Protein AF-A0A8T6N4J7-F1 (afdb_monomer_lite)

pLDDT: mean 86.01, std 10.16, range [45.69, 96.75]

Structure (mmCIF, N/CA/C/O backbone):
data_AF-A0A8T6N4J7-F1
#
_entry.id   AF-A0A8T6N4J7-F1
#
loop_
_atom_site.group_PDB
_atom_site.id
_atom_site.type_symbol
_atom_site.label_atom_id
_atom_site.label_alt_id
_atom_site.label_comp_id
_atom_site.label_asym_id
_atom_site.label_entity_id
_atom_site.label_seq_id
_atom_site.pdbx_PDB_ins_code
_atom_site.Cartn_x
_atom_site.Cartn_y
_atom_site.Cartn_z
_atom_site.occupancy
_atom_site.B_iso_or_equiv
_atom_site.auth_seq_id
_atom_site.auth_comp_id
_atom_site.auth_asym_id
_atom_site.auth_atom_id
_atom_site.pdbx_PDB_model_num
ATOM 1 N N . MET A 1 1 ? -18.064 6.505 -23.866 1.00 45.69 1 MET A N 1
ATOM 2 C CA . MET A 1 1 ? -17.684 5.277 -23.140 1.00 45.69 1 MET A CA 1
ATOM 3 C C . MET A 1 1 ? -17.480 5.679 -21.692 1.00 45.69 1 MET A C 1
ATOM 5 O O . MET A 1 1 ? -16.571 6.451 -21.428 1.00 45.69 1 MET A O 1
ATOM 9 N N . HIS A 1 2 ? -18.393 5.288 -20.805 1.00 68.31 2 HIS A N 1
ATOM 10 C CA . HIS A 1 2 ? -18.291 5.564 -19.372 1.00 68.31 2 HIS A CA 1
ATOM 11 C C . HIS A 1 2 ? -17.477 4.431 -18.746 1.00 68.31 2 HIS A C 1
ATOM 13 O O . HIS A 1 2 ? -17.838 3.267 -18.918 1.00 68.31 2 HIS A O 1
ATOM 19 N N . ILE A 1 3 ? -16.363 4.750 -18.093 1.00 66.38 3 ILE A N 1
ATOM 20 C CA . ILE A 1 3 ? -15.617 3.764 -17.307 1.00 66.38 3 ILE A CA 1
ATOM 21 C C . ILE A 1 3 ? -16.366 3.648 -15.975 1.00 66.38 3 ILE A C 1
ATOM 23 O O . ILE A 1 3 ? -16.578 4.681 -15.345 1.00 66.38 3 ILE A O 1
ATOM 27 N N . PRO A 1 4 ? -16.855 2.459 -15.579 1.00 70.12 4 PRO A N 1
ATOM 28 C CA . PRO A 1 4 ? -17.502 2.301 -14.282 1.00 70.12 4 PRO A CA 1
ATOM 29 C C . PRO A 1 4 ? -16.503 2.615 -13.166 1.00 70.12 4 PRO A C 1
ATOM 31 O O . PRO A 1 4 ? -15.311 2.325 -13.310 1.00 70.12 4 PRO A O 1
ATOM 34 N N . ASP A 1 5 ? -16.988 3.197 -12.069 1.00 74.31 5 ASP A N 1
ATOM 35 C CA . ASP A 1 5 ? -16.144 3.461 -10.907 1.00 74.31 5 ASP A CA 1
ATOM 36 C C . ASP A 1 5 ? -15.463 2.166 -10.446 1.00 74.31 5 ASP A C 1
ATOM 38 O O . ASP A 1 5 ? -16.080 1.092 -10.475 1.00 74.31 5 ASP A O 1
ATOM 42 N N . PRO A 1 6 ? -14.194 2.234 -10.014 1.00 70.06 6 PRO A N 1
ATOM 43 C CA . PRO A 1 6 ? -13.541 1.077 -9.430 1.00 70.06 6 PRO A CA 1
ATOM 44 C C . PRO A 1 6 ? -14.343 0.614 -8.209 1.00 70.06 6 PRO A C 1
ATOM 46 O O . PRO A 1 6 ? -14.839 1.440 -7.444 1.00 70.06 6 PRO A O 1
ATOM 49 N N . GLU A 1 7 ? -14.442 -0.704 -8.010 1.00 71.50 7 GLU A N 1
ATOM 50 C CA . GLU A 1 7 ? -15.284 -1.324 -6.972 1.00 71.50 7 GLU A CA 1
ATOM 51 C C . GLU A 1 7 ? -15.242 -0.626 -5.597 1.00 71.50 7 GLU A C 1
ATOM 53 O O . GLU A 1 7 ? -16.311 -0.395 -5.042 1.00 71.50 7 GLU A O 1
ATOM 58 N N . PRO A 1 8 ? -14.084 -0.203 -5.045 1.00 68.88 8 PRO A N 1
ATOM 59 C CA . PRO A 1 8 ? -14.059 0.515 -3.769 1.00 68.88 8 PRO A CA 1
ATOM 60 C C . PRO A 1 8 ? -14.836 1.837 -3.789 1.00 68.88 8 PRO A C 1
ATOM 62 O O . PRO A 1 8 ? -15.580 2.113 -2.857 1.00 68.88 8 PRO A O 1
ATOM 65 N N . ILE A 1 9 ? -14.703 2.634 -4.854 1.00 71.19 9 ILE A N 1
ATOM 66 C CA . ILE A 1 9 ? -15.435 3.901 -5.009 1.00 71.19 9 ILE A CA 1
ATOM 67 C C . ILE A 1 9 ? -16.911 3.620 -5.271 1.00 71.19 9 ILE A C 1
ATOM 69 O O . ILE A 1 9 ? -17.769 4.254 -4.665 1.00 71.19 9 ILE A O 1
ATOM 73 N N . ARG A 1 10 ? -17.212 2.609 -6.094 1.00 73.81 10 ARG A N 1
ATOM 74 C CA . ARG A 1 10 ? -18.591 2.173 -6.327 1.00 73.81 10 ARG A CA 1
ATOM 75 C C . ARG A 1 10 ? -19.285 1.794 -5.016 1.00 73.81 10 ARG A C 1
ATOM 77 O O . ARG A 1 10 ? -20.432 2.163 -4.829 1.00 73.81 10 ARG A O 1
ATOM 84 N N . LEU A 1 11 ? -18.592 1.093 -4.113 1.00 68.06 11 LEU A N 1
ATOM 85 C CA . LEU A 1 11 ? -19.105 0.691 -2.797 1.00 68.06 11 LEU A CA 1
ATOM 86 C C . LEU A 1 11 ? -19.317 1.868 -1.838 1.00 68.06 11 LEU A C 1
ATOM 88 O O . LEU A 1 11 ? -20.212 1.792 -1.002 1.00 68.06 11 LEU A O 1
ATOM 92 N N . LEU A 1 12 ? -18.492 2.914 -1.933 1.00 69.88 12 LEU A N 1
ATOM 93 C CA . LEU A 1 12 ? -18.653 4.148 -1.156 1.00 69.88 12 LEU A CA 1
ATOM 94 C C . LEU A 1 12 ? -19.833 4.986 -1.656 1.00 69.88 12 LEU A C 1
ATOM 96 O O . LEU A 1 12 ? -20.532 5.595 -0.855 1.00 69.88 12 LEU A O 1
ATOM 100 N N . ASN A 1 13 ? -20.047 4.989 -2.971 1.00 69.00 13 ASN A N 1
ATOM 101 C CA . ASN A 1 13 ? -21.097 5.754 -3.642 1.00 69.00 13 ASN A CA 1
ATOM 102 C C . ASN A 1 13 ? -22.442 5.005 -3.715 1.00 69.00 13 ASN A C 1
ATOM 104 O O . ASN A 1 13 ? -23.406 5.539 -4.259 1.00 69.00 13 ASN A O 1
ATOM 108 N N . ASP A 1 14 ? -22.509 3.762 -3.228 1.00 66.75 14 ASP A N 1
ATOM 109 C CA . ASP A 1 14 ? -23.701 2.915 -3.305 1.00 66.75 14 ASP A CA 1
ATOM 110 C C . ASP A 1 14 ? -24.766 3.403 -2.303 1.00 66.75 14 ASP A C 1
ATOM 112 O O . ASP A 1 14 ? -24.686 3.113 -1.108 1.00 66.75 14 ASP A O 1
ATOM 116 N N . GLU A 1 15 ? -25.761 4.163 -2.778 1.00 54.53 15 GLU A N 1
ATOM 117 C CA . GLU A 1 15 ? -26.811 4.768 -1.937 1.00 54.53 15 GLU A CA 1
ATOM 118 C C . GLU A 1 15 ? -27.660 3.735 -1.169 1.00 54.53 15 GLU A C 1
ATOM 120 O O . GLU A 1 15 ? -28.195 4.039 -0.098 1.00 54.53 15 GLU A O 1
ATOM 125 N N . ASP A 1 16 ? -27.741 2.493 -1.665 1.00 55.94 16 ASP A N 1
ATOM 126 C CA . ASP A 1 16 ? -28.459 1.391 -1.010 1.00 55.94 16 ASP A CA 1
ATOM 127 C C . ASP A 1 16 ? -27.746 0.898 0.264 1.00 55.94 16 ASP A C 1
ATOM 129 O O . ASP A 1 16 ? -28.367 0.308 1.156 1.00 55.94 16 ASP A O 1
ATOM 133 N N . LYS A 1 17 ? -26.446 1.188 0.408 1.00 56.81 17 LYS A N 1
ATOM 134 C CA . LYS A 1 17 ? -25.684 0.962 1.638 1.00 56.81 17 LYS A CA 1
ATOM 135 C C . LYS A 1 17 ? -25.699 2.236 2.467 1.00 56.81 17 LYS A C 1
ATOM 137 O O . LYS A 1 17 ? -24.729 2.982 2.495 1.00 56.81 17 LYS A O 1
ATOM 142 N N . ARG A 1 18 ? -26.803 2.473 3.184 1.00 53.88 18 ARG A N 1
ATOM 143 C CA . ARG A 1 18 ? -26.874 3.500 4.239 1.00 53.88 18 ARG A CA 1
ATOM 144 C C . ARG A 1 18 ? -25.625 3.429 5.132 1.00 53.88 18 ARG A C 1
ATOM 146 O O . ARG A 1 18 ? -25.529 2.544 5.973 1.00 53.88 18 ARG A O 1
ATOM 153 N N . ASN A 1 19 ? -24.718 4.385 4.950 1.00 58.81 19 ASN A N 1
ATOM 154 C CA . ASN A 1 19 ? -23.595 4.715 5.825 1.00 58.81 19 ASN A CA 1
ATOM 155 C C . ASN A 1 19 ? -22.698 3.516 6.224 1.00 58.81 19 ASN A C 1
ATOM 157 O O . ASN A 1 19 ? -22.756 3.060 7.370 1.00 58.81 19 ASN A O 1
ATOM 161 N N . PRO A 1 20 ? -21.868 2.966 5.310 1.00 70.69 20 PRO A N 1
ATOM 162 C CA . PRO A 1 20 ? -20.878 1.972 5.706 1.00 70.69 20 PRO A CA 1
ATOM 163 C C . PRO A 1 20 ? -19.945 2.566 6.767 1.00 70.69 20 PRO A C 1
ATOM 165 O O . PRO A 1 20 ? -19.497 3.703 6.648 1.00 70.69 20 PRO A O 1
ATOM 168 N N . ARG A 1 21 ? -19.631 1.780 7.798 1.00 82.00 21 ARG A N 1
ATOM 169 C CA . ARG A 1 21 ? -18.661 2.165 8.828 1.00 82.00 21 ARG A CA 1
ATOM 170 C C . ARG A 1 21 ? -17.274 2.210 8.197 1.00 82.00 21 ARG A C 1
ATOM 172 O O . ARG A 1 21 ? -16.718 1.165 7.848 1.00 82.00 21 ARG A O 1
ATOM 179 N N . LEU A 1 22 ? -16.731 3.405 8.004 1.00 87.19 22 LEU A N 1
ATOM 180 C CA . LEU A 1 22 ? -15.453 3.601 7.324 1.00 87.19 22 LEU A CA 1
ATOM 181 C C . LEU A 1 22 ? -14.331 3.740 8.337 1.00 87.19 22 LEU A C 1
ATOM 183 O O . LEU A 1 22 ? -14.456 4.468 9.307 1.00 87.19 22 LEU A O 1
ATOM 187 N N . PHE A 1 23 ? -13.213 3.062 8.105 1.00 89.75 23 PHE A N 1
ATOM 188 C CA . PHE A 1 23 ? -12.049 3.117 8.985 1.00 89.75 23 PHE A CA 1
ATOM 189 C C . PHE A 1 23 ? -10.834 3.571 8.179 1.00 89.75 23 PHE A C 1
ATOM 191 O O . PHE A 1 23 ? -10.396 2.874 7.260 1.00 89.75 23 PHE A O 1
ATOM 198 N N . ALA A 1 24 ? -10.285 4.737 8.521 1.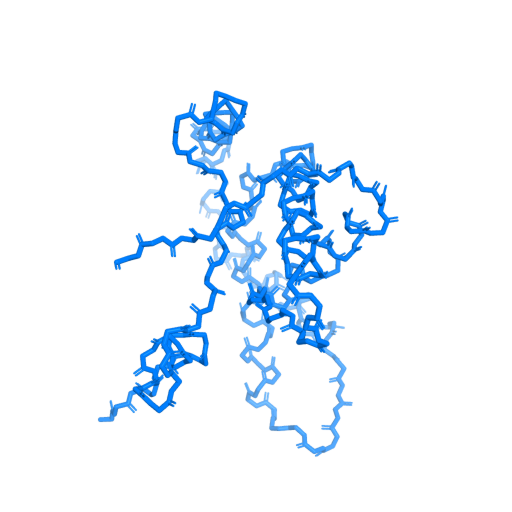00 89.88 24 ALA A N 1
ATOM 199 C CA . ALA A 1 24 ? -9.083 5.261 7.884 1.00 89.88 24 ALA A CA 1
ATOM 200 C C . ALA A 1 24 ? -7.841 4.542 8.434 1.00 89.88 24 ALA A C 1
ATOM 202 O O . ALA A 1 24 ? -7.369 4.813 9.545 1.00 89.88 24 ALA A O 1
ATOM 203 N N . LEU A 1 25 ? -7.320 3.593 7.650 1.00 91.88 25 LEU A N 1
ATOM 204 C CA . LEU A 1 25 ? -6.108 2.862 8.024 1.00 91.88 25 LEU A CA 1
ATOM 205 C C . LEU A 1 25 ? -4.874 3.757 8.023 1.00 91.88 25 LEU A C 1
ATOM 207 O O . LEU A 1 25 ? -3.985 3.520 8.829 1.00 91.88 25 LEU A O 1
ATOM 211 N N . GLU A 1 26 ? -4.807 4.765 7.159 1.00 91.50 26 GLU A N 1
ATOM 212 C CA . GLU A 1 26 ? -3.750 5.772 7.233 1.00 91.50 26 GLU A CA 1
ATOM 213 C C . GLU A 1 26 ? -4.001 6.682 8.448 1.00 91.50 26 GLU A C 1
ATOM 215 O O . GLU A 1 26 ? -5.126 7.165 8.619 1.00 91.50 26 GLU A O 1
ATOM 220 N N . PRO A 1 27 ? -3.002 6.880 9.326 1.00 92.00 27 PRO A N 1
ATOM 221 C CA . PRO A 1 27 ? -3.093 7.847 10.414 1.00 92.00 27 PRO A CA 1
ATOM 222 C C . PRO A 1 27 ? -3.386 9.270 9.920 1.00 92.00 27 PRO A C 1
ATOM 224 O O . PRO A 1 27 ? -3.100 9.624 8.774 1.00 92.00 27 PRO A O 1
ATOM 227 N N . SER A 1 28 ? -3.921 10.104 10.818 1.00 87.75 28 SER A N 1
ATOM 228 C CA . SER A 1 28 ? -4.071 11.544 10.570 1.00 87.75 28 SER A CA 1
ATOM 229 C C . SER A 1 28 ? -2.712 12.188 10.273 1.00 87.75 28 SER A C 1
ATOM 231 O O . SER A 1 28 ? -1.674 11.719 10.735 1.00 87.75 28 SER A O 1
ATOM 233 N N . SER A 1 29 ? -2.720 13.317 9.562 1.00 83.12 29 SER A N 1
ATOM 234 C CA . SER A 1 29 ? -1.522 14.151 9.394 1.00 83.12 29 SER A CA 1
ATOM 235 C C . SER A 1 29 ? -0.979 14.712 10.716 1.00 83.12 29 SER A C 1
ATOM 237 O O . SER A 1 29 ? 0.180 15.109 10.762 1.00 83.12 29 SER A O 1
ATOM 239 N N . ASP A 1 30 ? -1.789 14.714 11.779 1.00 90.00 30 ASP A N 1
ATOM 240 C CA . ASP A 1 30 ? -1.373 15.121 13.127 1.00 90.00 30 ASP A CA 1
ATOM 241 C C . ASP A 1 30 ? -0.621 14.013 13.896 1.00 90.00 30 ASP A C 1
ATOM 243 O O . ASP A 1 30 ? -0.052 14.279 14.957 1.00 90.00 30 ASP A O 1
ATOM 247 N N . ASP A 1 31 ? -0.606 12.770 13.394 1.00 94.31 31 ASP A N 1
ATOM 248 C CA . ASP A 1 31 ? 0.212 11.692 13.962 1.00 94.31 31 ASP A CA 1
ATOM 249 C C . ASP A 1 31 ? 1.687 11.958 13.623 1.00 94.31 31 ASP A C 1
ATOM 251 O O . ASP A 1 31 ? 2.102 11.887 12.464 1.00 94.31 31 ASP A O 1
ATOM 255 N N . LEU A 1 32 ? 2.477 12.300 14.646 1.00 95.38 32 LEU A N 1
ATOM 256 C CA . LEU A 1 32 ? 3.878 12.696 14.487 1.00 95.38 32 LEU A CA 1
ATOM 257 C C . LEU A 1 32 ? 4.760 11.566 13.945 1.00 95.38 32 LEU A C 1
ATOM 259 O O . LEU A 1 32 ? 5.658 11.839 13.150 1.00 95.38 32 LEU A O 1
ATOM 263 N N . ASP A 1 33 ? 4.501 10.318 14.340 1.00 95.12 33 ASP A N 1
ATOM 264 C CA . ASP A 1 33 ? 5.289 9.164 13.897 1.00 95.12 33 ASP A CA 1
ATOM 265 C C . ASP A 1 33 ? 4.999 8.864 12.421 1.00 95.12 33 ASP A C 1
ATOM 267 O O . ASP A 1 33 ? 5.902 8.596 11.625 1.00 95.12 33 ASP A O 1
ATOM 271 N N . TRP A 1 34 ? 3.729 8.972 12.023 1.00 95.38 34 TRP A N 1
ATOM 272 C CA . TRP A 1 34 ? 3.324 8.858 10.628 1.00 95.38 34 TRP A CA 1
ATOM 273 C C . TRP A 1 34 ? 3.872 10.004 9.778 1.00 95.38 34 TRP A C 1
ATOM 275 O O . TRP A 1 34 ? 4.411 9.766 8.695 1.00 95.38 34 TRP A O 1
ATOM 285 N N . ALA A 1 35 ? 3.786 11.242 10.265 1.00 95.62 35 ALA A N 1
ATOM 286 C CA . ALA A 1 35 ? 4.340 12.403 9.583 1.00 95.62 35 ALA A CA 1
ATOM 287 C C . ALA A 1 35 ? 5.858 12.263 9.381 1.00 95.62 35 ALA A C 1
ATOM 289 O O . ALA A 1 35 ? 6.354 12.515 8.281 1.00 95.62 35 ALA A O 1
ATOM 290 N N . ASP A 1 36 ? 6.590 11.794 10.396 1.00 96.44 36 ASP A N 1
ATOM 291 C CA . ASP A 1 36 ? 8.022 11.507 10.295 1.00 96.44 36 ASP A CA 1
ATOM 292 C C . ASP A 1 36 ? 8.326 10.428 9.242 1.00 96.44 36 ASP A C 1
ATOM 294 O O . ASP A 1 36 ? 9.192 10.630 8.382 1.00 96.44 36 ASP A O 1
ATOM 298 N N . LEU A 1 37 ? 7.576 9.320 9.231 1.00 96.38 37 LEU A N 1
ATOM 299 C CA . LEU A 1 37 ? 7.698 8.285 8.199 1.00 96.38 37 LEU A CA 1
ATOM 300 C C . LEU A 1 37 ? 7.513 8.872 6.790 1.00 96.38 37 LEU A C 1
ATOM 302 O O . LEU A 1 37 ? 8.306 8.588 5.883 1.00 96.38 37 LEU A O 1
ATOM 306 N N . MET A 1 38 ? 6.501 9.723 6.604 1.00 94.88 38 MET A N 1
ATOM 307 C CA . MET A 1 38 ? 6.226 10.374 5.322 1.00 94.88 38 MET A CA 1
ATOM 308 C C . MET A 1 38 ? 7.328 11.366 4.924 1.00 94.88 38 MET A C 1
ATOM 310 O O . MET A 1 38 ? 7.704 11.426 3.752 1.00 94.88 38 MET A O 1
ATOM 314 N N . ILE A 1 39 ? 7.916 12.095 5.878 1.00 95.12 39 ILE A N 1
ATOM 315 C CA . ILE A 1 39 ? 9.062 12.988 5.638 1.00 95.12 39 ILE A CA 1
ATOM 316 C C . ILE A 1 39 ? 10.309 12.191 5.239 1.00 95.12 39 ILE A C 1
ATOM 318 O O . ILE A 1 39 ? 11.004 12.560 4.283 1.00 95.12 39 ILE A O 1
ATOM 322 N N . ARG A 1 40 ? 10.597 11.077 5.923 1.00 95.88 40 ARG A N 1
ATOM 323 C CA . ARG A 1 40 ? 11.705 10.178 5.562 1.00 95.88 40 ARG A CA 1
ATOM 324 C C . ARG A 1 40 ? 11.514 9.600 4.164 1.00 95.88 40 ARG A C 1
ATOM 326 O O . ARG A 1 40 ? 12.457 9.604 3.369 1.00 95.88 40 ARG A O 1
ATOM 333 N N . HIS A 1 41 ? 10.297 9.176 3.823 1.00 94.81 41 HIS A N 1
ATOM 334 C CA . HIS A 1 41 ? 9.968 8.733 2.467 1.00 94.81 41 HIS A CA 1
ATOM 335 C C . HIS A 1 41 ? 10.148 9.847 1.429 1.00 94.81 41 HIS A C 1
ATOM 337 O O . HIS A 1 41 ? 10.793 9.619 0.406 1.00 94.81 41 HIS A O 1
ATOM 343 N N . ALA A 1 42 ? 9.674 11.065 1.700 1.00 93.31 42 ALA A N 1
ATOM 344 C CA . ALA A 1 42 ? 9.841 12.209 0.803 1.00 93.31 42 ALA A CA 1
ATOM 345 C C . ALA A 1 42 ? 11.322 12.574 0.588 1.00 93.31 42 ALA A C 1
ATOM 347 O O . ALA A 1 42 ? 11.751 12.863 -0.536 1.00 93.31 42 ALA A O 1
ATOM 348 N N . THR A 1 43 ? 12.132 12.501 1.645 1.00 93.44 43 THR A N 1
ATOM 349 C CA . THR A 1 43 ? 13.587 12.712 1.584 1.00 93.44 43 THR A CA 1
ATOM 350 C C . THR A 1 43 ? 14.253 11.646 0.719 1.00 93.44 43 THR A C 1
ATOM 352 O O . THR A 1 43 ? 15.051 11.958 -0.165 1.00 93.44 43 THR A O 1
ATOM 355 N N . GLN A 1 44 ? 13.871 10.381 0.903 1.00 92.31 44 GLN A N 1
ATOM 356 C CA . GLN A 1 44 ? 14.344 9.294 0.057 1.00 92.31 44 GLN A CA 1
ATOM 357 C C . GLN A 1 44 ? 13.934 9.520 -1.405 1.00 92.31 44 GLN A C 1
ATOM 359 O O . GLN A 1 44 ? 14.777 9.453 -2.300 1.00 92.31 44 GLN A O 1
ATOM 364 N N . ALA A 1 45 ? 12.666 9.837 -1.673 1.00 89.12 45 ALA A N 1
ATOM 365 C CA . ALA A 1 45 ? 12.135 10.056 -3.017 1.00 89.12 45 ALA A CA 1
ATOM 366 C C . ALA A 1 45 ? 12.834 11.206 -3.763 1.00 89.12 45 ALA A C 1
ATOM 368 O O . ALA A 1 45 ? 13.075 11.088 -4.965 1.00 89.12 45 ALA A O 1
ATOM 369 N N . SER A 1 46 ? 13.215 12.266 -3.046 1.00 89.12 46 SER A N 1
ATOM 370 C CA . SER A 1 46 ? 13.911 13.448 -3.578 1.00 89.12 46 SER A CA 1
ATOM 371 C C . SER A 1 46 ? 15.442 13.324 -3.623 1.00 89.12 46 SER A C 1
ATOM 373 O O . SER A 1 46 ? 16.135 14.264 -4.013 1.00 89.12 46 SER A O 1
ATOM 375 N N . SER A 1 47 ? 16.001 12.161 -3.285 1.00 88.12 47 SER A N 1
ATOM 376 C CA . SER A 1 47 ? 17.438 11.918 -3.420 1.00 88.12 47 SER A CA 1
ATOM 377 C C . SER A 1 47 ? 17.905 12.046 -4.878 1.00 88.12 47 SER A C 1
ATOM 379 O O . SER A 1 47 ? 17.258 11.564 -5.813 1.00 88.12 47 SER A O 1
ATOM 381 N N . THR A 1 48 ? 19.086 12.630 -5.089 1.00 74.31 48 THR A N 1
ATOM 382 C CA . THR A 1 48 ? 19.711 12.800 -6.416 1.00 74.31 48 THR A CA 1
ATOM 383 C C . THR A 1 48 ? 19.874 11.475 -7.169 1.00 74.31 48 THR A C 1
ATOM 385 O O . THR A 1 48 ? 19.689 11.425 -8.387 1.00 74.31 48 THR A O 1
ATOM 388 N N . SER A 1 49 ? 20.121 10.376 -6.453 1.00 76.69 49 SER A N 1
ATOM 389 C CA . SER A 1 49 ? 20.176 9.022 -7.018 1.00 76.69 49 SER A CA 1
ATOM 390 C C . SER A 1 49 ? 18.845 8.593 -7.647 1.00 76.69 49 SER A C 1
ATOM 392 O O . SER A 1 49 ? 18.831 7.983 -8.719 1.00 76.69 49 SER A O 1
ATOM 394 N N . ASN A 1 50 ? 17.714 8.956 -7.032 1.00 81.25 50 ASN A N 1
ATOM 395 C CA . ASN A 1 50 ? 16.382 8.649 -7.555 1.00 81.25 50 ASN A CA 1
ATOM 396 C C . ASN A 1 50 ? 16.040 9.476 -8.797 1.00 81.25 50 ASN A C 1
ATOM 398 O O . ASN A 1 50 ? 15.378 8.967 -9.710 1.00 81.25 50 ASN A O 1
ATOM 402 N N . PHE A 1 51 ? 16.540 10.709 -8.880 1.00 79.75 51 PHE A N 1
ATOM 403 C CA . PHE A 1 51 ? 16.435 11.521 -10.091 1.00 79.75 51 PHE A CA 1
ATOM 404 C C . PHE A 1 51 ? 17.246 10.930 -11.246 1.00 79.75 51 PHE A C 1
ATOM 406 O O . PHE A 1 51 ? 16.702 10.726 -12.330 1.00 79.75 51 PHE A O 1
ATOM 413 N N . LEU A 1 52 ? 18.513 10.564 -11.022 1.00 78.56 52 LEU A N 1
ATOM 414 C CA . LEU A 1 52 ? 19.345 9.932 -12.057 1.00 78.56 52 LEU A CA 1
ATOM 415 C C . LEU A 1 52 ? 18.749 8.606 -12.552 1.00 78.56 52 LEU A C 1
ATOM 417 O O . LEU A 1 52 ? 18.807 8.292 -13.743 1.00 78.56 52 LEU A O 1
ATOM 421 N N . ALA A 1 53 ? 18.092 7.855 -11.666 1.00 78.81 53 ALA A N 1
ATOM 422 C CA . ALA A 1 53 ? 17.402 6.623 -12.027 1.00 78.81 53 ALA A CA 1
ATOM 423 C C . ALA A 1 53 ? 16.238 6.825 -13.026 1.00 78.81 53 ALA A C 1
ATOM 425 O O . ALA A 1 53 ? 15.777 5.842 -13.619 1.00 78.81 53 ALA A O 1
ATOM 426 N N . LEU A 1 54 ? 15.761 8.057 -13.258 1.00 82.25 54 LEU A N 1
ATOM 427 C CA . LEU A 1 54 ? 14.714 8.358 -14.248 1.00 82.25 54 LEU A CA 1
ATOM 428 C C . LEU A 1 54 ? 15.185 8.208 -15.704 1.00 82.25 54 LEU A C 1
ATOM 430 O O . LEU A 1 54 ? 14.379 7.895 -16.577 1.00 82.25 54 LEU A O 1
ATOM 434 N N . ILE A 1 55 ? 16.485 8.344 -15.980 1.00 85.69 55 ILE A N 1
ATOM 435 C CA . ILE A 1 55 ? 17.035 8.253 -17.347 1.00 85.69 55 ILE A CA 1
ATOM 436 C C . ILE A 1 55 ? 16.794 6.856 -17.958 1.00 85.69 55 ILE A C 1
ATOM 438 O O . ILE A 1 55 ? 16.627 6.701 -19.165 1.00 85.69 55 ILE A O 1
ATOM 442 N N . GLY A 1 56 ? 16.724 5.816 -17.119 1.00 84.50 56 GLY A N 1
ATOM 443 C CA . GLY A 1 56 ? 16.536 4.423 -17.537 1.00 84.50 56 GLY A CA 1
ATOM 444 C C . GLY A 1 56 ? 15.097 3.899 -17.483 1.00 84.50 56 GLY A C 1
ATOM 445 O O . GLY A 1 56 ? 14.903 2.690 -17.653 1.00 84.50 56 GLY A O 1
ATOM 446 N N . THR A 1 57 ? 14.097 4.749 -17.223 1.00 86.88 57 THR A N 1
ATOM 447 C CA . THR A 1 57 ? 12.730 4.304 -16.891 1.00 86.88 57 THR A CA 1
ATOM 448 C C . THR A 1 57 ? 12.113 3.414 -17.966 1.00 86.88 57 THR A C 1
ATOM 450 O O . THR A 1 57 ? 11.586 2.357 -17.640 1.00 86.88 57 THR A O 1
ATOM 453 N N . SER A 1 58 ? 12.260 3.731 -19.255 1.00 87.62 58 SER A N 1
ATOM 454 C CA . SER A 1 58 ? 11.673 2.915 -20.333 1.00 87.62 58 SER A CA 1
ATOM 455 C C . SER A 1 58 ? 12.244 1.493 -20.388 1.00 87.62 58 SER A C 1
ATOM 457 O O . SER A 1 58 ? 11.517 0.528 -20.631 1.00 87.62 58 SER A O 1
ATOM 459 N N . ARG A 1 59 ? 13.556 1.336 -20.156 1.00 90.25 59 ARG A N 1
ATOM 460 C CA . ARG A 1 59 ? 14.218 0.020 -20.141 1.00 90.25 59 ARG A CA 1
ATOM 461 C C . ARG A 1 59 ? 13.826 -0.769 -18.895 1.00 90.25 59 ARG A C 1
ATOM 463 O O . ARG A 1 59 ? 13.550 -1.964 -18.993 1.00 90.25 59 ARG A O 1
ATOM 470 N N . ARG A 1 60 ? 13.776 -0.098 -17.742 1.00 90.62 60 ARG A N 1
ATOM 471 C CA . ARG A 1 60 ? 13.347 -0.690 -16.471 1.00 90.62 60 ARG A CA 1
ATOM 472 C C . ARG A 1 60 ? 11.889 -1.136 -16.529 1.00 90.62 60 ARG A C 1
ATOM 474 O O . ARG A 1 60 ? 11.618 -2.277 -16.184 1.00 90.62 60 ARG A O 1
ATOM 481 N N . TRP A 1 61 ? 10.998 -0.310 -17.068 1.00 91.00 61 TRP A N 1
ATOM 482 C CA . TRP A 1 61 ? 9.591 -0.646 -17.282 1.00 91.00 61 TRP A CA 1
ATOM 483 C C . TRP A 1 61 ? 9.422 -1.940 -18.081 1.00 91.00 61 TRP A C 1
ATOM 485 O O . TRP A 1 61 ? 8.713 -2.849 -17.653 1.00 91.00 61 TRP A O 1
ATOM 495 N N . LYS A 1 62 ? 10.130 -2.072 -19.214 1.00 91.31 62 LYS A N 1
ATOM 496 C CA . LYS A 1 62 ? 10.118 -3.308 -20.017 1.00 91.31 62 LYS A CA 1
ATOM 497 C C . LYS A 1 62 ? 10.556 -4.523 -19.195 1.00 91.31 62 LYS A C 1
ATOM 499 O O . LYS A 1 62 ? 9.920 -5.570 -19.281 1.00 91.31 62 LYS A O 1
ATOM 504 N N . LYS A 1 63 ? 11.609 -4.377 -18.382 1.00 93.00 63 LYS A N 1
ATOM 505 C CA . LYS A 1 63 ? 12.109 -5.442 -17.498 1.00 93.00 63 LYS A CA 1
ATOM 506 C C . LYS A 1 63 ? 11.087 -5.815 -16.420 1.00 93.00 63 LYS A C 1
ATOM 508 O O . LYS A 1 63 ? 10.804 -6.998 -16.255 1.00 93.00 63 LYS A O 1
ATOM 513 N N . LEU A 1 64 ? 10.516 -4.827 -15.729 1.00 92.31 64 LEU A N 1
ATOM 514 C CA . LEU A 1 64 ? 9.498 -5.032 -14.697 1.00 92.31 64 LEU A CA 1
ATOM 515 C C . LEU A 1 64 ? 8.274 -5.735 -15.280 1.00 92.31 64 LEU A C 1
ATOM 517 O O . LEU A 1 64 ? 7.873 -6.779 -14.778 1.00 92.31 64 LEU A O 1
ATOM 521 N N . ARG A 1 65 ? 7.746 -5.248 -16.405 1.00 91.00 65 ARG A N 1
ATOM 522 C CA . ARG A 1 65 ? 6.598 -5.869 -17.072 1.00 91.00 65 ARG A CA 1
ATOM 523 C C . ARG A 1 65 ? 6.875 -7.314 -17.481 1.00 91.00 65 ARG A C 1
ATOM 525 O O . ARG A 1 65 ? 6.042 -8.172 -17.210 1.00 91.00 65 ARG A O 1
ATOM 532 N N . ALA A 1 66 ? 8.041 -7.603 -18.063 1.00 92.31 66 ALA A N 1
ATOM 533 C CA . ALA A 1 66 ? 8.430 -8.975 -18.393 1.00 92.31 66 ALA A CA 1
ATOM 534 C C . ALA A 1 66 ? 8.484 -9.877 -17.143 1.00 92.31 66 ALA A C 1
ATOM 536 O O . ALA A 1 66 ? 7.932 -10.974 -17.163 1.00 92.31 66 ALA A O 1
ATOM 537 N N . SER A 1 67 ? 9.061 -9.393 -16.035 1.00 92.31 67 SER A N 1
ATOM 538 C CA . SER A 1 67 ? 9.080 -10.133 -14.760 1.00 92.31 67 SER A CA 1
ATOM 539 C C . SER A 1 67 ? 7.707 -10.287 -14.098 1.00 92.31 67 SER A C 1
ATOM 541 O O . SER A 1 67 ? 7.492 -11.204 -13.312 1.00 92.31 67 SER A O 1
ATOM 543 N N . SER A 1 68 ? 6.758 -9.393 -14.372 1.00 90.06 68 SER A N 1
ATOM 544 C CA . SER A 1 68 ? 5.385 -9.525 -13.881 1.00 90.06 68 SER A CA 1
ATOM 545 C C . SER A 1 68 ? 4.605 -10.555 -14.690 1.00 90.06 68 SER A C 1
ATOM 547 O O . SER A 1 68 ? 3.886 -11.349 -14.099 1.00 90.06 68 SER A O 1
ATOM 549 N N . ILE A 1 69 ? 4.808 -10.607 -16.011 1.00 89.31 69 ILE A N 1
ATOM 550 C CA . ILE A 1 69 ? 4.203 -11.630 -16.878 1.00 89.31 69 ILE A CA 1
ATOM 551 C C . ILE A 1 69 ? 4.640 -13.034 -16.450 1.00 89.31 69 ILE A C 1
ATOM 553 O O . ILE A 1 69 ? 3.802 -13.922 -16.358 1.00 89.31 69 ILE A O 1
ATOM 557 N N . SER A 1 70 ? 5.921 -13.237 -16.123 1.00 88.38 70 SER A N 1
ATOM 558 C CA . SER A 1 70 ? 6.421 -14.552 -15.693 1.00 88.38 70 SER A CA 1
ATOM 559 C C . SER A 1 70 ? 5.874 -15.029 -14.343 1.00 88.38 70 SER A C 1
ATOM 561 O O . SER A 1 70 ? 6.107 -16.174 -13.975 1.00 88.38 70 SER A O 1
ATOM 563 N N . ARG A 1 71 ? 5.203 -14.155 -13.582 1.00 85.81 71 ARG A N 1
ATOM 564 C CA . ARG A 1 71 ? 4.565 -14.471 -12.294 1.00 85.81 71 ARG A CA 1
ATOM 565 C C . ARG A 1 71 ? 3.059 -14.710 -12.419 1.00 85.81 71 ARG A C 1
ATOM 567 O O . ARG A 1 71 ? 2.419 -14.988 -11.412 1.00 85.81 71 ARG A O 1
ATOM 574 N N . LEU A 1 72 ? 2.486 -14.552 -13.613 1.00 85.69 72 LEU A N 1
ATOM 575 C CA . LEU A 1 72 ? 1.072 -14.822 -13.838 1.00 85.69 72 LEU A CA 1
ATOM 576 C C . LEU A 1 72 ? 0.831 -16.329 -13.843 1.00 85.69 72 LEU A C 1
ATOM 578 O O . LEU A 1 72 ? 1.472 -17.063 -14.594 1.00 85.69 72 LEU A O 1
ATOM 582 N N . GLU A 1 73 ? -0.144 -16.765 -13.059 1.00 83.69 73 GLU A N 1
ATOM 583 C CA . GLU A 1 73 ? -0.708 -18.101 -13.195 1.00 83.69 73 GLU A CA 1
ATOM 584 C C . GLU A 1 73 ? -1.742 -18.089 -14.321 1.00 83.69 73 GLU A C 1
ATOM 586 O O . GLU A 1 73 ? -2.573 -17.181 -14.421 1.00 83.69 73 GLU A O 1
ATOM 591 N N . HIS A 1 74 ? -1.662 -19.077 -15.209 1.00 77.12 74 HIS A N 1
ATOM 592 C CA . HIS A 1 74 ? -2.618 -1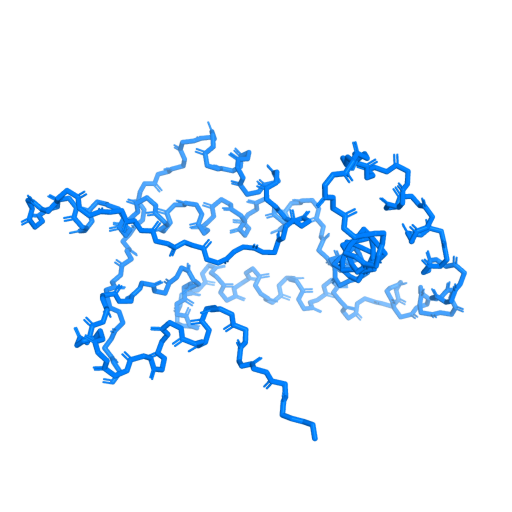9.215 -16.297 1.00 77.12 74 HIS A CA 1
ATOM 593 C C . HIS A 1 74 ? -3.836 -19.995 -15.806 1.00 77.12 74 HIS A C 1
ATOM 595 O O . HIS A 1 74 ? -3.689 -21.048 -15.190 1.00 77.12 74 HIS A O 1
ATOM 601 N N . HIS A 1 75 ? -5.034 -19.499 -16.102 1.00 80.06 75 HIS A N 1
ATOM 602 C CA . HIS A 1 75 ? -6.285 -20.175 -15.782 1.00 80.06 75 HIS A CA 1
ATOM 603 C C . HIS A 1 75 ? -7.192 -20.130 -17.011 1.00 80.06 75 HIS A C 1
ATOM 605 O O . HIS A 1 75 ? -7.435 -19.049 -17.544 1.00 80.06 75 HIS A O 1
ATOM 611 N N . GLU A 1 76 ? -7.704 -21.283 -17.453 1.00 79.62 76 GLU A N 1
ATOM 612 C CA . GLU A 1 76 ? -8.445 -21.414 -18.724 1.00 79.62 76 GLU A CA 1
ATOM 613 C C . GLU A 1 76 ? -9.691 -20.512 -18.803 1.00 79.62 76 GLU A C 1
ATOM 615 O O . GLU A 1 76 ? -10.114 -20.125 -19.888 1.00 79.62 76 GLU A O 1
ATOM 620 N N . GLY A 1 77 ? -10.259 -20.136 -17.654 1.00 83.19 77 GLY A N 1
ATOM 621 C CA . GLY A 1 77 ? -11.427 -19.254 -17.562 1.00 83.19 77 GLY A CA 1
ATOM 622 C C . GLY A 1 77 ? -11.143 -17.746 -17.501 1.00 83.19 77 GLY A C 1
ATOM 623 O O . GLY A 1 77 ? -12.090 -16.982 -17.331 1.00 83.19 77 GLY A O 1
ATOM 624 N N . ILE A 1 78 ? -9.885 -17.297 -17.567 1.00 81.94 78 ILE A N 1
ATOM 625 C CA . ILE A 1 78 ? -9.531 -15.873 -17.432 1.00 81.94 78 ILE A CA 1
ATOM 626 C C . ILE A 1 78 ? -9.077 -15.310 -18.781 1.00 81.94 78 ILE A C 1
ATOM 628 O O . ILE A 1 78 ? -8.179 -15.850 -19.422 1.00 81.94 78 ILE A O 1
ATOM 632 N N . ASP A 1 79 ? -9.668 -14.181 -19.185 1.00 85.88 79 ASP A N 1
ATOM 633 C CA . ASP A 1 79 ? -9.276 -13.446 -20.391 1.00 85.88 79 ASP A CA 1
ATOM 634 C C . ASP A 1 79 ? -7.773 -13.084 -20.349 1.00 85.88 79 ASP A C 1
ATOM 636 O O . ASP A 1 79 ? -7.325 -12.436 -19.394 1.00 85.88 79 ASP A O 1
ATOM 640 N N . PRO A 1 80 ? -6.979 -13.431 -21.382 1.00 84.44 80 PRO A N 1
ATOM 641 C CA . PRO A 1 80 ? -5.586 -13.007 -21.506 1.00 84.44 80 PRO A CA 1
ATOM 642 C C . PRO A 1 80 ? -5.355 -11.500 -21.301 1.00 84.44 80 PRO A C 1
ATOM 644 O O . PRO A 1 80 ? -4.304 -11.100 -20.786 1.00 84.44 80 PRO A O 1
ATOM 647 N N . MET A 1 81 ? -6.329 -10.650 -21.646 1.00 86.56 81 MET A N 1
ATOM 648 C CA . MET A 1 81 ? -6.253 -9.207 -21.400 1.00 86.56 81 MET A CA 1
ATOM 649 C C . MET A 1 81 ? -6.233 -8.856 -19.911 1.00 86.56 81 MET A C 1
ATOM 651 O O . MET A 1 81 ? -5.536 -7.915 -19.521 1.00 86.56 81 MET A O 1
ATOM 655 N N . MET A 1 82 ? -6.914 -9.636 -19.069 1.00 86.06 82 MET A N 1
ATOM 656 C CA . MET A 1 82 ? -6.868 -9.489 -17.613 1.00 86.06 82 MET A CA 1
ATOM 657 C C . MET A 1 82 ? -5.457 -9.774 -17.085 1.00 86.06 82 MET A C 1
ATOM 659 O O . MET A 1 82 ? -4.925 -9.010 -16.281 1.00 86.06 82 MET A O 1
ATOM 663 N N . GLY A 1 83 ? -4.799 -10.818 -17.602 1.00 87.44 83 GLY A N 1
ATOM 664 C CA . GLY A 1 83 ? -3.403 -11.119 -17.277 1.00 87.44 83 GLY A CA 1
ATOM 665 C C . GLY A 1 83 ? -2.455 -9.986 -17.684 1.00 87.44 83 GLY A C 1
ATOM 666 O O . GLY A 1 83 ? -1.609 -9.551 -16.899 1.00 87.44 83 GLY A O 1
ATOM 667 N N . ALA A 1 84 ? -2.631 -9.432 -18.886 1.00 87.88 84 ALA A N 1
ATOM 668 C CA . ALA A 1 84 ? -1.849 -8.285 -19.344 1.00 87.88 84 ALA A CA 1
ATOM 669 C C . ALA A 1 84 ? -2.064 -7.032 -18.471 1.00 87.88 84 ALA A C 1
ATOM 671 O O . ALA A 1 84 ? -1.097 -6.306 -18.196 1.00 87.88 84 ALA A O 1
ATOM 672 N N . ALA A 1 85 ? -3.299 -6.786 -18.021 1.00 88.75 85 ALA A N 1
ATOM 673 C CA . ALA A 1 85 ? -3.633 -5.704 -17.099 1.00 88.75 85 ALA A CA 1
ATOM 674 C C . ALA A 1 85 ? -2.979 -5.918 -15.726 1.00 88.75 85 ALA A C 1
ATOM 676 O O . ALA A 1 85 ? -2.275 -5.028 -15.251 1.00 88.75 85 ALA A O 1
ATOM 677 N N . ALA A 1 86 ? -3.097 -7.116 -15.145 1.00 88.12 86 ALA A N 1
ATOM 678 C CA . ALA A 1 86 ? -2.483 -7.467 -13.864 1.00 88.12 86 ALA A CA 1
ATOM 679 C C . ALA A 1 86 ? -0.951 -7.331 -13.896 1.00 88.12 86 ALA A C 1
ATOM 681 O O . ALA A 1 86 ? -0.352 -6.726 -13.003 1.00 88.12 86 ALA A O 1
ATOM 682 N N . ALA A 1 87 ? -0.296 -7.806 -14.962 1.00 90.25 87 ALA A N 1
ATOM 683 C CA . ALA A 1 87 ? 1.148 -7.641 -15.121 1.00 90.25 87 ALA A CA 1
ATOM 684 C C . ALA A 1 87 ? 1.561 -6.168 -15.258 1.00 90.25 87 ALA A C 1
ATOM 686 O O . ALA A 1 87 ? 2.599 -5.766 -14.724 1.00 90.25 87 ALA A O 1
ATOM 687 N N . SER A 1 88 ? 0.755 -5.358 -15.951 1.00 91.19 88 SER A N 1
ATOM 688 C CA . SER A 1 88 ? 0.999 -3.919 -16.095 1.00 91.19 88 SER A CA 1
ATOM 689 C C . SER A 1 88 ? 0.813 -3.186 -14.767 1.00 91.19 88 SER A C 1
ATOM 691 O O . SER A 1 88 ? 1.676 -2.394 -14.403 1.00 91.19 88 SER A O 1
ATOM 693 N N . ALA A 1 89 ? -0.241 -3.504 -14.010 1.00 90.44 89 ALA A N 1
ATOM 694 C CA . ALA A 1 89 ? -0.488 -2.965 -12.675 1.00 90.44 89 ALA A CA 1
ATOM 695 C C . ALA A 1 89 ? 0.630 -3.351 -11.693 1.00 90.44 89 ALA A C 1
ATOM 697 O O . ALA A 1 89 ? 1.122 -2.516 -10.940 1.00 90.44 89 ALA A O 1
ATOM 698 N N . SER A 1 90 ? 1.117 -4.595 -11.739 1.00 91.44 90 SER A N 1
ATOM 699 C CA . SER A 1 90 ? 2.255 -5.022 -10.917 1.00 91.44 90 SER A CA 1
ATOM 700 C C . SER A 1 90 ? 3.557 -4.296 -11.282 1.00 91.44 90 SER A C 1
ATOM 702 O O . SER A 1 90 ? 4.324 -3.923 -10.391 1.00 91.44 90 SER A O 1
ATOM 704 N N . ALA A 1 91 ? 3.816 -4.078 -12.576 1.00 92.44 91 ALA A N 1
ATOM 705 C CA . ALA A 1 91 ? 4.974 -3.307 -13.025 1.00 92.44 91 ALA A CA 1
ATOM 706 C C . ALA A 1 91 ? 4.872 -1.830 -12.612 1.00 92.44 91 ALA A C 1
ATOM 708 O O . ALA A 1 91 ? 5.865 -1.273 -12.150 1.00 92.44 91 ALA A O 1
ATOM 709 N N . TRP A 1 92 ? 3.678 -1.238 -12.720 1.00 91.00 92 TRP A N 1
ATOM 710 C CA . TRP A 1 92 ? 3.387 0.114 -12.239 1.00 91.00 92 TRP A CA 1
ATOM 711 C C . TRP A 1 92 ? 3.661 0.249 -10.749 1.00 91.00 92 TRP A C 1
ATOM 713 O O . TRP A 1 92 ? 4.479 1.073 -10.355 1.00 91.00 92 TRP A O 1
ATOM 723 N N . TRP A 1 93 ? 3.068 -0.630 -9.941 1.00 92.19 93 TRP A N 1
ATOM 724 C CA . TRP A 1 93 ? 3.283 -0.653 -8.499 1.00 92.19 93 TRP A CA 1
ATOM 725 C C . TRP A 1 93 ? 4.767 -0.777 -8.145 1.00 92.19 93 TRP A C 1
ATOM 727 O O . TRP A 1 93 ? 5.266 -0.085 -7.271 1.00 92.19 93 TRP A O 1
ATOM 737 N N . SER A 1 94 ? 5.515 -1.618 -8.863 1.00 90.94 94 SER A N 1
ATOM 738 C CA . SER A 1 94 ? 6.955 -1.781 -8.617 1.00 90.94 94 SER A CA 1
ATOM 739 C C . SER A 1 94 ? 7.756 -0.506 -8.915 1.00 90.94 94 SER A C 1
ATOM 741 O O . SER A 1 94 ? 8.756 -0.242 -8.252 1.00 90.94 94 SER A O 1
ATOM 743 N N . GLU A 1 95 ? 7.336 0.281 -9.908 1.00 89.62 95 GLU A N 1
ATOM 744 C CA . GLU A 1 95 ? 7.963 1.564 -10.236 1.00 89.62 95 GLU A CA 1
ATOM 745 C C . GLU A 1 95 ? 7.579 2.658 -9.226 1.00 89.62 95 GLU A C 1
ATOM 747 O O . GLU A 1 95 ? 8.440 3.430 -8.807 1.00 89.62 95 GLU A O 1
ATOM 752 N N . GLU A 1 96 ? 6.320 2.687 -8.785 1.00 88.06 96 GLU A N 1
ATOM 753 C CA . GLU A 1 96 ? 5.821 3.593 -7.743 1.00 88.06 96 GLU A CA 1
ATOM 754 C C . GLU A 1 96 ? 6.522 3.353 -6.397 1.00 88.06 96 GLU A C 1
ATOM 756 O O . GLU A 1 96 ? 6.948 4.291 -5.723 1.00 88.06 96 GLU A O 1
ATOM 761 N N . GLN A 1 97 ? 6.763 2.086 -6.055 1.00 90.56 97 GLN A N 1
ATOM 762 C CA . GLN A 1 97 ? 7.429 1.700 -4.813 1.00 90.56 97 GLN A CA 1
ATOM 763 C C . GLN A 1 97 ? 8.949 1.919 -4.827 1.00 90.56 97 GLN A C 1
ATOM 765 O O . GLN A 1 97 ? 9.614 1.657 -3.831 1.00 90.56 97 GLN A O 1
ATOM 770 N N . ARG A 1 98 ? 9.535 2.426 -5.918 1.00 88.75 98 ARG A N 1
ATOM 771 C CA . ARG A 1 98 ? 10.994 2.566 -6.074 1.00 88.75 98 ARG A CA 1
ATOM 772 C C . ARG A 1 98 ? 11.652 3.428 -4.993 1.00 88.75 98 ARG A C 1
ATOM 774 O O . ARG A 1 98 ? 12.801 3.186 -4.635 1.00 88.75 98 ARG A O 1
ATOM 781 N N . SER A 1 99 ? 10.958 4.458 -4.515 1.00 90.12 99 SER A N 1
ATOM 782 C CA . SER A 1 99 ? 11.455 5.335 -3.448 1.00 90.12 99 SER A CA 1
ATOM 783 C C . SER A 1 99 ? 11.200 4.788 -2.044 1.00 90.12 99 SER A C 1
ATOM 785 O O . SER A 1 99 ? 11.722 5.341 -1.081 1.00 90.12 99 SER A O 1
ATOM 787 N N . TRP A 1 100 ? 10.437 3.706 -1.906 1.00 92.75 100 TRP A N 1
ATOM 788 C CA . TRP A 1 100 ? 10.227 3.038 -0.632 1.00 92.75 100 TRP A CA 1
ATOM 789 C C . TRP A 1 100 ? 11.356 2.037 -0.382 1.00 92.75 100 TRP A C 1
ATOM 791 O O . TRP A 1 100 ? 11.506 1.050 -1.100 1.00 92.75 100 TRP A O 1
ATOM 801 N N . THR A 1 101 ? 12.163 2.277 0.651 1.00 93.81 101 THR A N 1
ATOM 802 C CA . THR A 1 101 ? 13.130 1.275 1.122 1.00 93.81 101 THR A CA 1
ATOM 803 C C . THR A 1 101 ? 12.403 0.128 1.827 1.00 93.81 101 THR A C 1
ATOM 805 O O . THR A 1 101 ? 11.215 0.232 2.151 1.00 93.81 101 THR A O 1
ATOM 808 N N . GLN A 1 102 ? 13.112 -0.975 2.078 1.00 92.44 102 GLN A N 1
ATOM 809 C CA . GLN A 1 102 ? 12.559 -2.106 2.826 1.00 92.44 102 GLN A CA 1
ATOM 810 C C . GLN A 1 102 ? 12.100 -1.681 4.228 1.00 92.44 102 GLN A C 1
ATOM 812 O O . GLN A 1 102 ? 10.992 -2.028 4.625 1.00 92.44 102 GLN A O 1
ATOM 817 N N . ASP A 1 103 ? 12.901 -0.874 4.926 1.00 94.25 103 ASP A N 1
ATOM 818 C CA . ASP A 1 103 ? 12.585 -0.408 6.280 1.00 94.25 103 ASP A CA 1
ATOM 819 C C . ASP A 1 103 ? 11.343 0.490 6.293 1.00 94.25 103 ASP A C 1
ATOM 821 O O . ASP A 1 103 ? 10.405 0.224 7.040 1.00 94.25 103 ASP A O 1
ATOM 825 N N . LEU A 1 104 ? 11.275 1.486 5.397 1.00 95.94 104 LEU A N 1
ATOM 826 C CA . LEU A 1 104 ? 10.109 2.374 5.282 1.00 95.94 104 LEU A CA 1
ATOM 827 C C . LEU A 1 104 ? 8.844 1.597 4.886 1.00 95.94 104 LEU A C 1
ATOM 829 O O . LEU A 1 104 ? 7.750 1.885 5.366 1.00 95.94 104 LEU A O 1
ATOM 833 N N . THR A 1 105 ? 8.989 0.597 4.011 1.00 94.38 105 THR A N 1
ATOM 834 C CA . THR A 1 105 ? 7.889 -0.290 3.608 1.00 94.38 105 THR A CA 1
ATOM 835 C C . THR A 1 105 ? 7.376 -1.102 4.789 1.00 94.38 105 THR A C 1
ATOM 837 O O . THR A 1 105 ? 6.168 -1.157 5.004 1.00 94.38 105 THR A O 1
ATOM 840 N N . MET A 1 106 ? 8.283 -1.716 5.553 1.00 93.38 106 MET A N 1
ATOM 841 C CA . MET A 1 106 ? 7.941 -2.536 6.712 1.00 93.38 106 MET A CA 1
ATOM 842 C C . MET A 1 106 ? 7.275 -1.699 7.804 1.00 93.38 106 MET A C 1
ATOM 844 O O . MET A 1 106 ? 6.261 -2.111 8.359 1.00 93.38 106 MET A O 1
ATOM 848 N N . GLU A 1 107 ? 7.804 -0.508 8.081 1.00 95.31 107 GLU A N 1
ATOM 849 C CA . GLU A 1 107 ? 7.244 0.422 9.060 1.00 95.31 107 GLU A CA 1
ATOM 850 C C . GLU A 1 107 ? 5.821 0.853 8.679 1.00 95.31 107 GLU A C 1
ATOM 852 O O . GLU A 1 107 ? 4.893 0.706 9.480 1.00 95.31 107 GLU A O 1
ATOM 857 N N . ARG A 1 108 ? 5.617 1.264 7.418 1.00 95.31 108 ARG A N 1
ATOM 858 C CA . ARG A 1 108 ? 4.293 1.592 6.871 1.00 95.31 108 ARG A CA 1
ATOM 859 C C . ARG A 1 108 ? 3.327 0.417 6.998 1.00 95.31 108 ARG A C 1
ATOM 861 O O . ARG A 1 108 ? 2.219 0.570 7.508 1.00 95.31 108 ARG A O 1
ATOM 868 N N . ASP A 1 109 ? 3.720 -0.751 6.498 1.00 95.12 109 ASP A N 1
ATOM 869 C CA . ASP A 1 109 ? 2.835 -1.913 6.416 1.00 95.12 109 ASP A CA 1
ATOM 870 C C . ASP A 1 109 ? 2.487 -2.438 7.819 1.00 95.12 109 ASP A C 1
ATOM 872 O O . ASP A 1 109 ? 1.329 -2.779 8.066 1.00 95.12 109 ASP A O 1
ATOM 876 N N . ARG A 1 110 ? 3.437 -2.399 8.767 1.00 95.50 110 ARG A N 1
ATOM 877 C CA . ARG A 1 110 ? 3.199 -2.715 10.182 1.00 95.50 110 ARG A CA 1
ATOM 878 C C . ARG A 1 110 ? 2.183 -1.762 10.809 1.00 95.50 110 ARG A C 1
ATOM 880 O O . ARG A 1 110 ? 1.259 -2.239 11.463 1.00 95.50 110 ARG A O 1
ATOM 887 N N . ARG A 1 111 ? 2.312 -0.447 10.592 1.00 95.75 111 ARG A N 1
ATOM 888 C CA . ARG A 1 111 ? 1.379 0.559 11.135 1.00 95.75 111 ARG A CA 1
ATOM 889 C C . ARG A 1 111 ? -0.036 0.371 10.583 1.00 95.75 111 ARG A C 1
ATOM 891 O O . ARG A 1 111 ? -0.998 0.297 11.345 1.00 95.75 111 ARG A O 1
ATOM 898 N N . LEU A 1 112 ? -0.176 0.182 9.270 1.00 95.31 112 LEU A N 1
ATOM 899 C CA . LEU A 1 112 ? -1.483 -0.084 8.658 1.00 95.31 112 LEU A CA 1
ATOM 900 C C . LEU A 1 112 ? -2.096 -1.413 9.141 1.00 95.31 112 LEU A C 1
ATOM 902 O O . LEU A 1 112 ? -3.302 -1.490 9.374 1.00 95.31 112 LEU A O 1
ATOM 906 N N . ALA A 1 113 ? -1.282 -2.456 9.335 1.00 96.12 113 ALA A N 1
ATOM 907 C CA . ALA A 1 113 ? -1.731 -3.728 9.900 1.00 96.12 113 ALA A CA 1
ATOM 908 C C . ALA A 1 113 ? -2.187 -3.584 11.367 1.00 96.12 113 ALA A C 1
ATOM 910 O O . ALA A 1 113 ? -3.229 -4.130 11.742 1.00 96.12 113 ALA A O 1
ATOM 911 N N . SER A 1 114 ? -1.462 -2.812 12.186 1.00 96.75 114 SER A N 1
ATOM 912 C CA . SER A 1 114 ? -1.857 -2.438 13.553 1.00 96.75 114 SER A CA 1
ATOM 913 C C . SER A 1 114 ? -3.222 -1.755 13.596 1.00 96.75 114 SER A C 1
ATOM 915 O O . SER A 1 114 ? -4.075 -2.131 14.406 1.00 96.75 114 SER A O 1
ATOM 917 N N . ARG A 1 115 ? -3.462 -0.798 12.694 1.00 96.12 115 ARG A N 1
ATOM 918 C CA . ARG A 1 115 ? -4.730 -0.059 12.606 1.00 96.12 115 ARG A CA 1
ATOM 919 C C . ARG A 1 115 ? -5.874 -0.903 12.059 1.00 96.12 115 ARG A C 1
ATOM 921 O O . ARG A 1 115 ? -6.986 -0.804 12.570 1.00 96.12 115 ARG A O 1
ATOM 928 N N . LEU A 1 116 ? -5.614 -1.813 11.117 1.00 95.44 116 LEU A N 1
ATOM 929 C CA . LEU A 1 116 ? -6.624 -2.772 10.652 1.00 95.44 116 LEU A CA 1
ATOM 930 C C . LEU A 1 116 ? -7.089 -3.689 11.790 1.00 95.44 116 LEU A C 1
ATOM 932 O O . LEU A 1 116 ? -8.285 -3.937 11.948 1.00 95.44 116 LEU A O 1
ATOM 936 N N . ARG A 1 117 ? -6.161 -4.151 12.637 1.00 94.62 117 ARG A N 1
ATOM 937 C CA . ARG A 1 117 ? -6.507 -4.893 13.862 1.00 94.62 117 ARG A CA 1
ATOM 938 C C . ARG A 1 117 ? -7.340 -4.029 14.817 1.00 94.62 117 ARG A C 1
ATOM 940 O O . ARG A 1 117 ? -8.292 -4.535 15.411 1.00 94.62 117 ARG A O 1
ATOM 947 N N . GLY A 1 118 ? -7.030 -2.736 14.894 1.00 94.50 118 GLY A N 1
ATOM 948 C CA . GLY A 1 118 ? -7.827 -1.699 15.555 1.00 94.50 118 GLY A CA 1
ATOM 949 C C . GLY A 1 118 ? -9.271 -1.636 15.099 1.00 94.50 118 GLY A C 1
ATOM 950 O O . GLY A 1 118 ? -10.184 -1.800 15.908 1.00 94.50 118 GLY A O 1
ATOM 951 N N . ALA A 1 119 ? -9.468 -1.455 13.797 1.00 92.94 119 ALA A N 1
ATOM 952 C CA . ALA A 1 119 ? -10.780 -1.401 13.169 1.00 92.94 119 ALA A CA 1
ATOM 953 C C . ALA A 1 119 ? -11.577 -2.689 13.440 1.00 92.94 119 ALA A C 1
ATOM 955 O O . ALA A 1 119 ? -12.720 -2.635 13.892 1.00 92.94 119 ALA A O 1
ATOM 956 N N . LEU A 1 120 ? -10.946 -3.861 13.287 1.00 91.94 120 LEU A N 1
ATOM 957 C CA . LEU A 1 120 ? -11.569 -5.154 13.600 1.00 91.94 120 LEU A CA 1
ATOM 958 C C . LEU A 1 120 ? -11.986 -5.265 15.072 1.00 91.94 120 LEU A C 1
ATOM 960 O O . LEU A 1 120 ? -13.055 -5.794 15.376 1.00 91.94 120 LEU A O 1
ATOM 964 N N . ARG A 1 121 ? -11.171 -4.759 16.005 1.00 91.75 121 ARG A N 1
ATOM 965 C CA . ARG A 1 121 ? -11.525 -4.703 17.430 1.00 91.75 121 ARG A CA 1
ATOM 966 C C . ARG A 1 121 ? -12.741 -3.803 17.662 1.00 91.75 121 ARG A C 1
ATOM 968 O O . ARG A 1 121 ? -13.620 -4.182 18.434 1.00 91.75 121 ARG A O 1
ATOM 975 N N . SER A 1 122 ? -12.808 -2.651 16.998 1.00 89.81 122 SER A N 1
ATOM 976 C CA . SER A 1 122 ? -13.947 -1.726 17.074 1.00 89.81 122 SER A CA 1
ATOM 977 C C . SER A 1 122 ? -15.234 -2.344 16.525 1.00 89.81 122 SER A C 1
ATOM 979 O O . SER A 1 122 ? -16.286 -2.205 17.148 1.00 89.81 122 SER A O 1
ATOM 981 N N . VAL A 1 123 ? -15.160 -3.095 15.422 1.00 89.06 123 VAL A N 1
ATOM 982 C CA . VAL A 1 123 ? -16.309 -3.841 14.882 1.00 89.06 123 VAL A CA 1
ATOM 983 C C . VAL A 1 123 ? -16.759 -4.924 15.865 1.00 89.06 123 VAL A C 1
ATOM 985 O O . VAL A 1 123 ? -17.926 -4.949 16.250 1.00 89.06 123 VAL A O 1
ATOM 988 N N . ARG A 1 124 ? -15.838 -5.737 16.400 1.00 88.44 124 ARG A N 1
ATOM 989 C CA . ARG A 1 124 ? -16.173 -6.802 17.369 1.00 88.44 124 ARG A CA 1
ATOM 990 C C . ARG A 1 124 ? -16.843 -6.295 18.646 1.00 88.44 124 ARG A C 1
ATOM 992 O O . ARG A 1 124 ? -17.710 -6.979 19.181 1.00 88.44 124 ARG A O 1
ATOM 999 N N . LYS A 1 125 ? -16.481 -5.102 19.137 1.00 87.31 125 LYS A N 1
ATOM 1000 C CA . LYS A 1 125 ? -17.119 -4.492 20.322 1.00 87.31 125 LYS A CA 1
ATOM 1001 C C 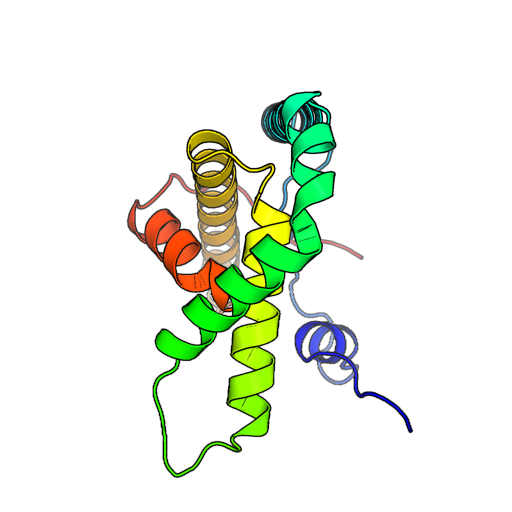. LYS A 1 125 ? -18.622 -4.250 20.138 1.00 87.31 125 LYS A C 1
ATOM 1003 O O . LYS A 1 125 ? -19.336 -4.185 21.131 1.00 87.31 125 LYS A O 1
ATOM 1008 N N . THR A 1 126 ? -19.100 -4.136 18.899 1.00 82.62 126 THR A N 1
ATOM 1009 C CA . THR A 1 126 ? -20.532 -3.954 18.606 1.00 82.62 126 THR A CA 1
ATOM 1010 C C . THR A 1 126 ? -21.336 -5.256 18.641 1.00 82.62 126 THR A C 1
ATOM 1012 O O . THR A 1 126 ? -22.555 -5.213 18.530 1.00 82.62 126 THR A O 1
ATOM 1015 N N . GLY A 1 127 ? -20.679 -6.412 18.810 1.00 76.38 127 GLY A N 1
ATOM 1016 C CA . GLY A 1 127 ? -21.333 -7.726 18.769 1.00 76.38 127 GLY A CA 1
ATOM 1017 C C . GLY A 1 127 ? -21.740 -8.176 17.361 1.00 76.38 127 GLY A C 1
ATOM 1018 O O . GLY A 1 127 ? -22.434 -9.178 17.225 1.00 76.38 127 GLY A O 1
ATOM 1019 N N . SER A 1 128 ? -21.315 -7.442 16.332 1.00 74.19 128 SER A N 1
ATOM 1020 C CA . SER A 1 128 ? -21.553 -7.753 14.925 1.00 74.19 128 SER A CA 1
ATOM 1021 C C . SER A 1 128 ? -20.614 -8.862 14.426 1.00 74.19 128 SER A C 1
ATOM 1023 O O . SER A 1 128 ? -19.426 -8.859 14.757 1.00 74.19 128 SER A O 1
ATOM 1025 N N . ASP A 1 129 ? -21.139 -9.780 13.608 1.00 77.69 129 ASP A N 1
ATOM 1026 C CA . ASP A 1 129 ? -20.370 -10.801 12.868 1.00 77.69 129 ASP A CA 1
ATOM 1027 C C . ASP A 1 129 ? -19.961 -10.306 11.461 1.00 77.69 129 ASP A C 1
ATOM 1029 O O . ASP A 1 129 ? -19.671 -11.076 10.548 1.00 77.69 129 ASP A O 1
ATOM 1033 N N . GLU A 1 130 ? -19.980 -8.987 11.250 1.00 77.81 130 GLU A N 1
ATOM 1034 C CA . GLU A 1 130 ? -19.599 -8.362 9.986 1.00 77.81 130 GLU A CA 1
ATOM 1035 C C . GLU A 1 130 ? -18.086 -8.449 9.728 1.00 77.81 130 GLU A C 1
ATOM 1037 O O . GLU A 1 130 ? -17.246 -8.233 10.607 1.00 77.81 130 GLU A O 1
ATOM 1042 N N . GLY A 1 131 ? -17.730 -8.720 8.470 1.00 80.25 131 GLY A N 1
ATOM 1043 C CA . GLY A 1 131 ? -16.358 -8.621 7.978 1.00 80.25 131 GLY A CA 1
ATOM 1044 C C . GLY A 1 131 ? -15.994 -7.197 7.547 1.00 80.25 131 GLY A C 1
ATOM 1045 O O . GLY A 1 131 ? -16.854 -6.418 7.141 1.00 80.25 131 GLY A O 1
ATOM 1046 N N . ILE A 1 132 ? -14.698 -6.869 7.574 1.00 84.56 132 ILE A N 1
ATOM 1047 C CA . ILE A 1 132 ? -14.168 -5.618 7.009 1.00 84.56 132 ILE A CA 1
ATOM 1048 C C . ILE A 1 132 ? -13.627 -5.887 5.605 1.00 84.56 132 ILE A C 1
ATOM 1050 O O . ILE A 1 132 ? -12.813 -6.791 5.407 1.00 84.56 132 ILE A O 1
ATOM 1054 N N . LEU A 1 133 ? -14.041 -5.066 4.641 1.00 86.06 133 LEU A N 1
ATOM 1055 C CA . LEU A 1 133 ? -13.442 -5.023 3.310 1.00 86.06 133 LEU A CA 1
ATOM 1056 C C . LEU A 1 133 ? -12.252 -4.061 3.317 1.00 86.06 133 LEU A C 1
ATOM 1058 O O . LEU A 1 133 ? -12.389 -2.907 3.712 1.00 86.06 133 LEU A O 1
ATOM 1062 N N . VAL A 1 134 ? -11.092 -4.533 2.858 1.00 87.19 134 VAL A N 1
ATOM 1063 C CA . VAL A 1 134 ? -9.864 -3.731 2.794 1.00 87.19 134 VAL A CA 1
ATOM 1064 C C . VAL A 1 134 ? -9.383 -3.674 1.344 1.00 87.19 134 VAL A C 1
ATOM 1066 O O . VAL A 1 134 ? -8.893 -4.684 0.831 1.00 87.19 134 VAL A O 1
ATOM 1069 N N . PRO A 1 135 ? -9.520 -2.530 0.650 1.00 84.81 135 PRO A N 1
ATOM 1070 C CA . PRO A 1 135 ? -9.014 -2.392 -0.707 1.00 84.81 135 PRO A CA 1
ATOM 1071 C C . PRO A 1 135 ? -7.483 -2.354 -0.681 1.00 84.81 135 PRO A C 1
ATOM 1073 O O . PRO A 1 135 ? -6.874 -1.448 -0.118 1.00 84.81 135 PRO A O 1
ATOM 1076 N N . ILE A 1 136 ? -6.848 -3.353 -1.292 1.00 85.94 136 ILE A N 1
ATOM 1077 C CA . ILE A 1 136 ? -5.388 -3.458 -1.374 1.00 85.94 136 ILE A CA 1
ATOM 1078 C C . ILE A 1 136 ? -5.008 -3.724 -2.823 1.00 85.94 136 ILE A C 1
ATOM 1080 O O . ILE A 1 136 ? -5.572 -4.599 -3.479 1.00 85.94 136 ILE A O 1
ATOM 1084 N N . HIS A 1 137 ? -4.013 -2.992 -3.323 1.00 85.62 137 HIS A N 1
ATOM 1085 C CA . HIS A 1 137 ? -3.445 -3.265 -4.637 1.00 85.62 137 HIS A CA 1
ATOM 1086 C C . HIS A 1 137 ? -2.874 -4.693 -4.672 1.00 85.62 137 HIS A C 1
ATOM 1088 O O . HIS A 1 137 ? -2.037 -5.037 -3.838 1.00 85.62 137 HIS A O 1
ATOM 1094 N N . GLN A 1 138 ? -3.268 -5.522 -5.646 1.00 85.19 138 GLN A N 1
ATOM 1095 C CA . GLN A 1 138 ? -2.910 -6.952 -5.683 1.00 85.19 138 GLN A CA 1
ATOM 1096 C C . GLN A 1 138 ? -1.397 -7.197 -5.547 1.00 85.19 138 GLN A C 1
ATOM 1098 O O . GLN A 1 138 ? -0.968 -8.093 -4.827 1.00 85.19 138 GLN A O 1
ATOM 1103 N N . ALA A 1 139 ? -0.568 -6.356 -6.174 1.00 87.25 139 ALA A N 1
ATOM 1104 C CA . ALA A 1 139 ? 0.891 -6.465 -6.090 1.00 87.25 139 ALA A CA 1
ATOM 1105 C C . ALA A 1 139 ? 1.482 -6.187 -4.687 1.00 87.25 139 ALA A C 1
ATOM 1107 O O . ALA A 1 139 ? 2.641 -6.518 -4.448 1.00 87.25 139 ALA A O 1
ATOM 1108 N N . ARG A 1 140 ? 0.711 -5.590 -3.769 1.00 88.38 140 ARG A N 1
ATOM 1109 C CA . ARG A 1 140 ? 1.078 -5.339 -2.365 1.00 88.38 140 ARG A CA 1
ATOM 1110 C C . ARG A 1 140 ? 0.580 -6.438 -1.422 1.00 88.38 140 ARG A C 1
ATOM 1112 O O . ARG A 1 140 ? 1.065 -6.528 -0.299 1.00 88.38 140 ARG A O 1
ATOM 1119 N N . LEU A 1 141 ? -0.366 -7.270 -1.865 1.00 89.56 141 LEU A N 1
ATOM 1120 C CA . LEU A 1 141 ? -1.119 -8.178 -0.998 1.00 89.56 141 LEU A CA 1
ATOM 1121 C C . LEU A 1 141 ? -0.213 -9.065 -0.135 1.00 89.56 141 LEU A C 1
ATOM 1123 O O . LEU A 1 141 ? -0.426 -9.142 1.069 1.00 89.56 141 LEU A O 1
ATOM 1127 N N . ASN A 1 142 ? 0.830 -9.661 -0.720 1.00 89.56 142 ASN A N 1
ATOM 1128 C CA . ASN A 1 142 ? 1.743 -10.544 0.011 1.00 89.56 142 ASN A CA 1
ATOM 1129 C C . ASN A 1 142 ? 2.520 -9.814 1.116 1.00 89.56 142 ASN A C 1
ATOM 1131 O O . ASN A 1 142 ? 2.588 -10.317 2.230 1.00 89.56 142 ASN A O 1
ATOM 1135 N N . GLY A 1 143 ? 3.061 -8.624 0.832 1.00 89.69 143 GLY A N 1
ATOM 1136 C CA . GLY A 1 143 ? 3.799 -7.845 1.836 1.0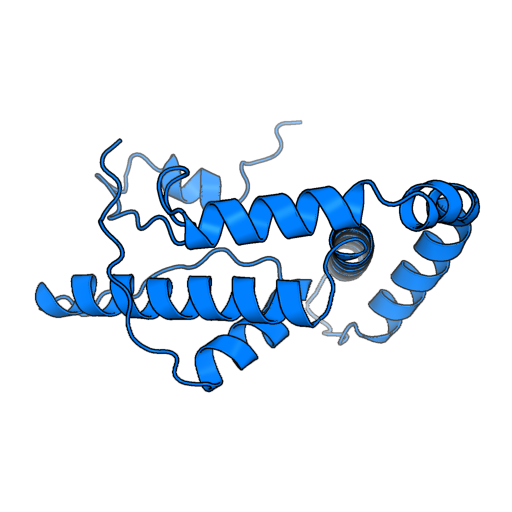0 89.69 143 GLY A CA 1
ATOM 1137 C C . GLY A 1 143 ? 2.894 -7.370 2.974 1.00 89.69 143 GLY A C 1
ATOM 1138 O O . GLY A 1 143 ? 3.255 -7.448 4.144 1.00 89.69 143 GLY A O 1
ATOM 1139 N N . PHE A 1 144 ? 1.662 -6.972 2.649 1.00 92.06 144 PHE A N 1
ATOM 1140 C CA . PHE A 1 144 ? 0.689 -6.601 3.672 1.00 92.06 144 PHE A CA 1
ATOM 1141 C C . PHE A 1 144 ? 0.220 -7.806 4.507 1.00 92.06 144 PHE A C 1
ATOM 1143 O O . PHE A 1 144 ? 0.077 -7.701 5.725 1.00 92.06 144 PHE A O 1
ATOM 1150 N N . ALA A 1 145 ? 0.016 -8.966 3.875 1.00 93.06 145 ALA A N 1
ATOM 1151 C CA . ALA A 1 145 ? -0.305 -10.211 4.568 1.00 93.06 145 ALA A CA 1
ATOM 1152 C C . ALA A 1 145 ? 0.830 -10.646 5.508 1.00 93.06 145 ALA A C 1
ATOM 1154 O O . ALA A 1 145 ? 0.562 -11.081 6.628 1.00 93.06 145 ALA A O 1
ATOM 1155 N N . GLU A 1 146 ? 2.086 -10.470 5.093 1.00 94.56 146 GLU A N 1
ATOM 1156 C CA . GLU A 1 146 ? 3.255 -10.699 5.941 1.00 94.56 146 GLU A CA 1
ATOM 1157 C C . GLU A 1 146 ? 3.220 -9.788 7.175 1.00 94.56 146 GLU A C 1
ATOM 1159 O O . GLU A 1 146 ? 3.279 -10.288 8.298 1.00 94.56 146 GLU A O 1
ATOM 1164 N N . ALA A 1 147 ? 2.998 -8.481 7.002 1.00 95.25 147 ALA A N 1
ATOM 1165 C CA . ALA A 1 147 ? 2.876 -7.545 8.120 1.00 95.25 147 ALA A CA 1
ATOM 1166 C C . ALA A 1 147 ? 1.737 -7.917 9.091 1.00 95.25 147 ALA A C 1
ATOM 1168 O O . ALA A 1 147 ? 1.911 -7.850 10.308 1.00 95.25 147 ALA A O 1
ATOM 1169 N N . LEU A 1 148 ? 0.587 -8.375 8.580 1.00 94.19 148 LEU A N 1
ATOM 1170 C CA . LEU A 1 148 ? -0.506 -8.889 9.415 1.00 94.19 148 LEU A CA 1
ATOM 1171 C C . LEU A 1 148 ? -0.116 -10.159 10.180 1.00 94.19 148 LEU A C 1
ATOM 1173 O O . LEU A 1 148 ? -0.486 -10.311 11.348 1.00 94.19 148 LEU A O 1
ATOM 1177 N N . SER A 1 149 ? 0.644 -11.052 9.543 1.00 95.69 149 SER A N 1
ATOM 1178 C CA . SER A 1 149 ? 1.121 -12.303 10.140 1.00 95.69 149 SER A CA 1
ATOM 1179 C C . SER A 1 149 ? 2.152 -12.094 11.252 1.00 95.69 149 SER A C 1
ATOM 1181 O O . SER A 1 149 ? 2.342 -12.989 12.070 1.00 95.69 149 SER A O 1
ATOM 1183 N N . MET A 1 150 ? 2.761 -10.906 11.344 1.00 95.75 150 MET A N 1
ATOM 1184 C CA . MET A 1 150 ? 3.637 -10.519 12.457 1.00 95.75 150 MET A CA 1
ATOM 1185 C C . MET A 1 150 ? 2.871 -10.158 13.738 1.00 95.75 150 MET A C 1
ATOM 1187 O O . MET A 1 150 ? 3.497 -9.829 14.743 1.00 95.75 150 MET A O 1
ATOM 1191 N N . TRP A 1 151 ? 1.533 -10.206 13.715 1.00 94.88 151 TRP A N 1
ATOM 1192 C CA . TRP A 1 151 ? 0.665 -9.901 14.857 1.00 94.88 151 TRP A CA 1
ATOM 1193 C C . TRP A 1 151 ? 1.008 -8.570 15.542 1.00 94.88 151 TRP A C 1
ATOM 1195 O O . TRP A 1 151 ? 1.214 -8.545 16.758 1.00 94.88 151 TRP A O 1
ATOM 1205 N N . PRO A 1 152 ? 1.070 -7.450 14.797 1.00 96.00 152 PRO A N 1
ATOM 1206 C CA . PRO A 1 152 ? 1.461 -6.187 15.391 1.00 96.00 152 PRO A CA 1
ATOM 1207 C C . PRO A 1 152 ? 0.424 -5.733 16.428 1.00 96.00 152 PRO A C 1
ATOM 1209 O O . PRO A 1 152 ? -0.751 -6.136 16.397 1.00 96.00 152 PRO A O 1
ATOM 1212 N N . GLU A 1 153 ? 0.870 -4.916 17.382 1.00 95.56 153 GLU A N 1
ATOM 1213 C CA . GLU A 1 153 ? 0.004 -4.433 18.454 1.00 95.56 153 GLU A CA 1
ATOM 1214 C C . GLU A 1 153 ? -1.181 -3.654 17.891 1.00 95.56 153 GLU A C 1
ATOM 1216 O O . GLU A 1 153 ? -1.087 -2.969 16.874 1.00 95.56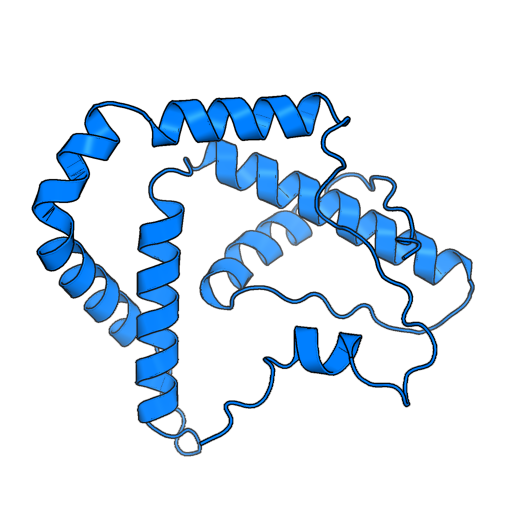 153 GLU A O 1
ATOM 1221 N N . CYS A 1 154 ? -2.330 -3.814 18.538 1.00 95.69 154 CYS A N 1
ATOM 1222 C CA . CYS A 1 154 ? -3.572 -3.228 18.072 1.00 95.69 154 CYS A CA 1
ATOM 1223 C C . CYS A 1 154 ? -3.594 -1.731 18.383 1.00 95.69 154 CYS A C 1
ATOM 1225 O O . CYS A 1 154 ? -3.731 -1.341 19.543 1.00 95.69 154 CYS A O 1
ATOM 1227 N N . GLU A 1 155 ? -3.545 -0.914 17.341 1.00 95.19 155 GLU A N 1
ATOM 1228 C CA . GLU A 1 155 ? -3.702 0.534 17.441 1.00 95.19 155 GLU A CA 1
ATOM 1229 C C . GLU A 1 155 ? -5.180 0.918 17.362 1.00 95.19 155 GLU A C 1
ATOM 1231 O O . GLU A 1 155 ? -5.993 0.152 16.850 1.00 95.19 155 GLU A O 1
ATOM 1236 N N . GLU A 1 156 ? -5.569 2.072 17.896 1.00 90.81 156 GLU A N 1
ATOM 1237 C CA . GLU A 1 156 ? -6.931 2.570 17.719 1.00 90.81 156 GLU A CA 1
ATOM 1238 C C . GLU A 1 156 ? -7.127 3.142 16.313 1.00 90.81 156 GLU A C 1
ATOM 1240 O O . GLU A 1 156 ? -6.347 3.952 15.819 1.00 90.81 156 GLU A O 1
ATOM 1245 N N . CYS A 1 157 ? -8.189 2.679 15.659 1.00 89.19 157 CYS A N 1
ATOM 1246 C CA . CYS A 1 157 ? -8.635 3.184 14.373 1.00 89.19 157 CYS A CA 1
ATOM 1247 C C . CYS A 1 157 ? -10.088 3.605 14.547 1.00 89.19 157 CYS A C 1
ATOM 1249 O O . CYS A 1 157 ? -10.968 2.756 14.733 1.00 89.19 157 CYS A O 1
ATOM 1251 N N . GLU A 1 158 ? -10.306 4.914 14.554 1.00 79.81 158 GLU A N 1
ATOM 1252 C CA . GLU A 1 158 ? -11.635 5.487 14.678 1.00 79.81 158 GLU A CA 1
ATOM 1253 C C . GLU A 1 158 ? -12.409 5.342 13.372 1.00 79.81 158 GLU A C 1
ATOM 1255 O O . GLU A 1 158 ? -11.843 5.220 12.279 1.00 79.81 158 GLU A O 1
ATOM 1260 N N . GLU A 1 159 ? -13.725 5.303 13.525 1.00 84.12 159 GLU A N 1
ATOM 1261 C CA . GLU A 1 159 ? -14.645 5.341 12.406 1.00 84.12 159 GLU A CA 1
ATOM 1262 C C . GLU A 1 159 ? -14.657 6.765 11.845 1.00 84.12 159 GLU A C 1
ATOM 1264 O O . GLU A 1 159 ? -14.884 7.727 12.578 1.00 84.12 159 GLU A O 1
ATOM 1269 N N . ALA A 1 160 ? -14.356 6.906 10.559 1.00 79.06 160 ALA A N 1
ATOM 1270 C CA . ALA A 1 160 ? -14.353 8.183 9.876 1.00 79.06 160 ALA A CA 1
ATOM 1271 C C . ALA A 1 160 ? -15.786 8.721 9.790 1.00 79.06 160 ALA A C 1
ATOM 1273 O O . ALA A 1 160 ? -16.694 8.034 9.320 1.00 79.06 160 ALA A O 1
ATOM 1274 N N . VAL A 1 161 ? -15.965 9.963 10.233 1.00 66.06 161 VAL A N 1
ATOM 1275 C CA . VAL A 1 161 ? -17.219 10.707 10.117 1.00 66.06 161 VAL A CA 1
ATOM 1276 C C . VAL A 1 161 ? -17.057 11.670 8.944 1.00 66.06 161 VAL A C 1
ATOM 1278 O O . VAL A 1 161 ? -16.206 12.558 9.006 1.00 66.06 161 VAL A O 1
ATOM 1281 N N . PHE A 1 162 ? -17.821 11.455 7.873 1.00 58.66 162 PHE A N 1
ATOM 1282 C CA . PHE A 1 162 ? -17.848 12.310 6.681 1.00 58.66 162 PHE A CA 1
ATOM 1283 C C . PHE A 1 162 ? -19.099 13.188 6.664 1.00 58.66 162 PHE A C 1
ATOM 1285 O O . PHE A 1 162 ? -20.164 12.703 7.114 1.00 58.66 162 PHE A O 1
#

Foldseek 3Di:
DDDDDDPVVCVVVVPVPDDDQAWDLQDDCPPPVSVVLVVLLVVLCPDPVVVVVVVCVVVLLVVQLVVLLVVDDDDPPDDVVVSSVLSNLLSVVVNVCPSPDPVSLLVSLLSSLLAVLQVVVVCVVVVDPDDDDDDDRPNCVVVSVVSNVVVHHHDHIHGDDD

Sequence (162 aa):
MHIPDPEPIRLLNDEDKRNPRLFALEPSSDDLDWADLMIRHATQASSTSNFLALIGTSRRWKKLRASSISRLEHHEGIDPMMGAAAASASAWWSEEQRSWTQDLTMERDRRLASRLRGALRSVRKTGSDEGILVPIHQARLNGFAEALSMWPECEECEEAVF

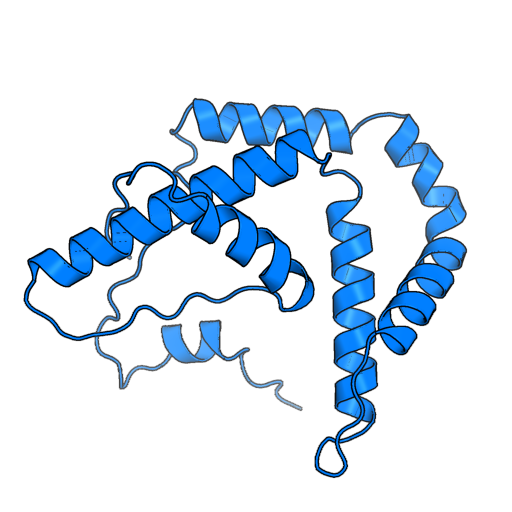Secondary structure (DSSP, 8-state):
-PPPPPHHHHHHS-TTS-----B--SPPTT-HHHHHHHHHHHHHHT-HHHHHGGGGHHHHHHHHHHHHHTTPPP-TTS-HHHHHHHHHHHHHHHHHGGG--HHHHHHHHHHHHHHHHHHHHHHHHTT--PPPP----GGGHHHHHHHHHT-------PBP--

Radius of gyration: 18.64 Å; chains: 1; bounding box: 49×36×44 Å